Protein AF-A0A7S1IRP6-F1 (afdb_monomer)

Secondary structure (DSSP, 8-state):
-TTTT--HHHHTTS-HHHHHHHHHHHHHHHHHHHHHHHHHHHHHHHHHHHHHHHHHHHTTHHHHHHHHHHHHHHHHHHHHHHHHHHHHHHHHHHHHHHHHHHHHHHTHHHHHHHT-HHHHHHHHH-

pLDDT: mean 84.04, std 11.42, range [48.47, 95.94]

Nearest PDB structures (foldseek):
  7zo8-assembly1_A  TM=6.553E-01  e=5.088E+00  Brucella abortus 2308
  7xec-assembly1_B  TM=7.032E-01  e=5.916E+00  Homo sapiens

Solvent-accessible surface area (backbone atoms only — not comparable to full-atom values): 7141 Å² total; per-residue (Å²): 112,75,79,79,68,58,54,73,75,57,54,76,76,43,51,75,66,55,52,48,50,52,51,51,53,51,51,50,52,51,54,51,49,54,51,51,58,50,46,67,58,50,49,57,51,53,50,53,53,52,50,54,53,48,47,75,74,48,53,75,54,54,56,57,52,52,52,51,50,63,54,46,50,59,50,52,52,52,53,48,53,53,50,51,54,52,51,50,55,50,48,55,52,50,52,52,52,52,51,54,51,51,56,48,62,77,43,41,70,58,40,63,72,72,62,44,58,68,63,53,51,52,66,71,73,109

Foldseek 3Di:
DVVVPDDPVVCVVAPPVNVVVVVVVVVVVVVVVVVVVVCVPVVVVVVVVVVVVCCVPPPPCVVVVVVVVVVVVVVVVVVVVVVVVVVVVVVVLVVVLVVLVVVCVVVVVVCVVVVCVVVSVVVSVD

Organism: NCBI:txid73025

Mean predicted aligned error: 11.73 Å

Structure (mmCIF, N/CA/C/O backbone):
data_AF-A0A7S1IRP6-F1
#
_entry.id   AF-A0A7S1IRP6-F1
#
loop_
_atom_site.group_PDB
_atom_site.id
_atom_site.type_symbol
_atom_site.label_atom_id
_atom_site.label_alt_id
_atom_site.label_comp_id
_atom_site.label_asym_id
_atom_site.label_entity_id
_atom_site.label_seq_id
_atom_site.pdbx_PDB_ins_code
_atom_site.Cartn_x
_atom_site.Cartn_y
_atom_site.Cartn_z
_atom_site.occupancy
_atom_site.B_iso_or_equiv
_atom_site.auth_seq_id
_atom_site.auth_comp_id
_atom_site.auth_asym_id
_atom_site.auth_atom_id
_atom_site.pdbx_PDB_model_num
ATOM 1 N N . SER A 1 1 ? 30.913 11.904 13.746 1.00 48.47 1 SER A N 1
ATOM 2 C CA . SER A 1 1 ? 31.977 11.079 14.356 1.00 48.47 1 SER A CA 1
ATOM 3 C C . SER A 1 1 ? 32.303 9.852 13.497 1.00 48.47 1 SER A C 1
ATOM 5 O O . SER A 1 1 ? 33.351 9.871 12.871 1.00 48.47 1 SER A O 1
ATOM 7 N N . LYS A 1 2 ? 31.403 8.866 13.315 1.00 51.56 2 LYS A N 1
ATOM 8 C CA . LYS A 1 2 ? 31.685 7.650 12.506 1.00 51.56 2 LYS A CA 1
ATOM 9 C C . LYS A 1 2 ? 31.856 7.847 10.986 1.00 51.56 2 LYS A C 1
ATOM 11 O O . LYS A 1 2 ? 32.569 7.078 10.359 1.00 51.56 2 LYS A O 1
ATOM 16 N N . VAL A 1 3 ? 31.248 8.879 10.392 1.00 58.62 3 VAL A N 1
ATOM 17 C CA . VAL A 1 3 ? 31.421 9.209 8.956 1.00 58.62 3 VAL A CA 1
ATOM 18 C C . VAL A 1 3 ? 32.800 9.824 8.680 1.00 58.62 3 VAL A C 1
ATOM 20 O O . VAL A 1 3 ? 33.387 9.617 7.625 1.00 58.62 3 VAL A O 1
ATOM 23 N N . LEU A 1 4 ? 33.364 10.532 9.664 1.00 59.53 4 LEU A N 1
ATOM 24 C CA . LEU A 1 4 ? 34.685 11.157 9.557 1.00 59.53 4 LEU A CA 1
ATOM 25 C C . LEU A 1 4 ? 35.828 10.142 9.724 1.00 59.53 4 LEU A C 1
ATOM 27 O O . LEU A 1 4 ? 36.940 10.418 9.293 1.00 59.53 4 LEU A O 1
ATOM 31 N N . SER A 1 5 ? 35.550 8.967 10.302 1.00 60.94 5 SER A N 1
ATOM 32 C CA . SER A 1 5 ? 36.515 7.878 10.506 1.00 60.94 5 SER A CA 1
ATOM 33 C C . SER A 1 5 ? 36.491 6.811 9.403 1.00 60.94 5 SER A C 1
ATOM 35 O O . SER A 1 5 ? 37.087 5.749 9.575 1.00 60.94 5 SER A O 1
ATOM 37 N N . LEU A 1 6 ? 35.776 7.037 8.295 1.00 60.91 6 LEU A N 1
ATOM 38 C CA . LEU A 1 6 ? 35.720 6.080 7.189 1.00 60.91 6 LEU A CA 1
ATOM 39 C C . LEU A 1 6 ? 37.041 6.103 6.402 1.00 60.91 6 LEU A C 1
ATOM 41 O O . LEU A 1 6 ? 37.435 7.142 5.865 1.00 60.91 6 LEU A O 1
ATOM 45 N N . SER A 1 7 ? 37.710 4.947 6.346 1.00 63.31 7 SER A N 1
ATOM 46 C CA . SER A 1 7 ? 38.939 4.725 5.576 1.00 63.31 7 SER A CA 1
ATOM 47 C C . SER A 1 7 ? 38.753 5.116 4.106 1.00 63.31 7 SER A C 1
ATOM 49 O O . SER A 1 7 ? 37.678 4.937 3.530 1.00 63.31 7 SER A O 1
ATOM 51 N N . GLN A 1 8 ? 39.817 5.633 3.490 1.00 58.53 8 GLN A N 1
ATOM 52 C CA . GLN A 1 8 ? 39.848 6.143 2.114 1.00 58.53 8 GLN A CA 1
ATOM 53 C C . GLN A 1 8 ? 39.303 5.123 1.089 1.00 58.53 8 GLN A C 1
ATOM 55 O O . GLN A 1 8 ? 38.645 5.514 0.130 1.00 58.53 8 GLN A O 1
ATOM 60 N N . ALA A 1 9 ? 39.471 3.819 1.351 1.00 60.38 9 ALA A N 1
ATOM 61 C CA . ALA A 1 9 ? 38.937 2.725 0.535 1.00 60.38 9 ALA A CA 1
ATOM 62 C C . ALA A 1 9 ? 37.394 2.674 0.490 1.00 60.38 9 ALA A C 1
ATOM 64 O O . ALA A 1 9 ? 36.818 2.331 -0.538 1.00 60.38 9 ALA A O 1
ATOM 65 N N . SER A 1 10 ? 36.710 3.064 1.570 1.00 56.28 10 SER A N 1
ATOM 66 C CA . SER A 1 10 ? 35.241 3.109 1.634 1.00 56.28 10 SER A CA 1
ATOM 67 C C . SER A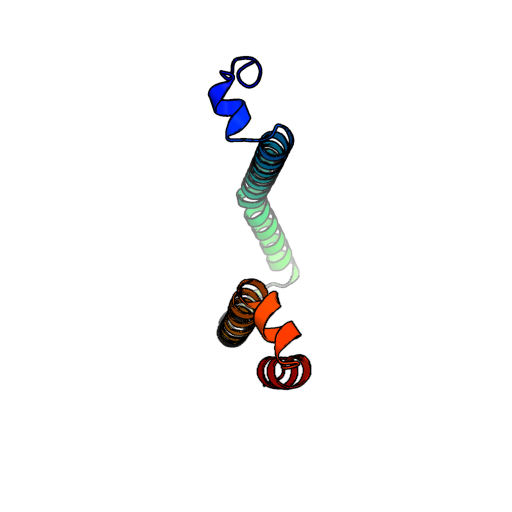 1 10 ? 34.654 4.372 0.990 1.00 56.28 10 SER A C 1
ATOM 69 O O . SER A 1 10 ? 33.517 4.338 0.527 1.00 56.28 10 SER A O 1
ATOM 71 N N . ARG A 1 11 ? 35.431 5.465 0.901 1.00 57.00 11 ARG A N 1
ATOM 72 C CA . ARG A 1 11 ? 35.045 6.696 0.176 1.00 57.00 11 ARG A CA 1
ATOM 73 C C . ARG A 1 11 ? 35.078 6.538 -1.347 1.00 57.00 11 ARG A C 1
ATOM 75 O O . ARG A 1 11 ? 34.399 7.274 -2.050 1.00 57.00 11 ARG A O 1
ATOM 82 N N . VAL A 1 12 ? 35.851 5.579 -1.860 1.00 60.34 12 VAL A N 1
ATOM 83 C CA . VAL A 1 12 ? 35.855 5.220 -3.292 1.00 60.34 12 VAL A CA 1
ATOM 84 C C . VAL A 1 12 ? 34.595 4.427 -3.667 1.00 60.34 12 VAL A C 1
ATOM 86 O O . VAL A 1 12 ? 34.162 4.467 -4.813 1.00 60.34 12 VAL A O 1
ATOM 89 N N . GLN A 1 13 ? 33.979 3.735 -2.701 1.00 62.88 13 GLN A N 1
ATOM 90 C CA . GLN A 1 13 ? 32.821 2.865 -2.923 1.00 62.88 13 GLN A CA 1
ATOM 91 C C . GLN A 1 13 ? 31.467 3.570 -2.725 1.00 62.88 13 GLN A C 1
ATOM 93 O O . GLN A 1 13 ? 30.481 3.159 -3.331 1.00 62.88 13 GLN A O 1
ATOM 98 N N . TYR A 1 14 ? 31.417 4.637 -1.919 1.00 61.28 14 TYR A N 1
ATOM 99 C CA . TYR A 1 14 ? 30.218 5.447 -1.690 1.00 61.28 14 TYR A CA 1
ATOM 100 C C . TYR A 1 14 ? 30.579 6.931 -1.755 1.00 61.28 14 TYR A C 1
ATOM 102 O O . TYR A 1 14 ? 31.395 7.400 -0.962 1.00 61.28 14 TYR A O 1
ATOM 110 N N . SER A 1 15 ? 29.977 7.674 -2.687 1.00 73.12 15 SER A N 1
ATOM 111 C CA . SER A 1 15 ? 30.189 9.124 -2.761 1.00 73.12 15 SER A CA 1
ATOM 112 C C . SER A 1 15 ? 29.548 9.824 -1.560 1.00 73.12 15 SER A C 1
ATOM 114 O O . SER A 1 15 ? 28.521 9.374 -1.045 1.00 73.12 15 SER A O 1
ATOM 116 N N . ASP A 1 16 ? 30.103 10.960 -1.131 1.00 69.00 16 ASP A N 1
ATOM 117 C CA . ASP A 1 16 ? 29.554 11.736 -0.006 1.00 69.00 16 ASP A CA 1
ATOM 118 C C . ASP A 1 16 ? 28.058 12.069 -0.214 1.00 69.00 16 ASP A C 1
ATOM 120 O O . ASP A 1 16 ? 27.269 12.040 0.729 1.00 69.00 16 ASP A O 1
ATOM 124 N N . GLY A 1 17 ? 27.627 12.274 -1.466 1.00 74.31 17 GLY A N 1
ATOM 125 C CA . GLY A 1 17 ? 26.218 12.475 -1.826 1.00 74.31 17 GLY A CA 1
ATOM 126 C C . GLY A 1 17 ? 25.337 11.225 -1.685 1.00 74.31 17 GLY A C 1
ATOM 127 O O . GLY A 1 17 ? 24.178 11.339 -1.288 1.00 74.31 17 GLY A O 1
ATOM 128 N N . GLN A 1 18 ? 25.865 10.026 -1.951 1.00 75.38 18 GLN A N 1
ATOM 129 C CA . GLN A 1 18 ? 25.141 8.767 -1.727 1.00 75.38 18 GLN A CA 1
ATOM 130 C C . GLN A 1 18 ? 24.949 8.484 -0.236 1.00 75.38 18 GLN A C 1
ATOM 132 O O . GLN A 1 18 ? 23.878 8.030 0.163 1.00 75.38 18 GLN A O 1
ATOM 137 N N . ILE A 1 19 ? 25.955 8.796 0.587 1.00 78.62 19 ILE A N 1
ATOM 138 C CA . ILE A 1 19 ? 25.875 8.660 2.046 1.00 78.62 19 ILE A CA 1
ATOM 139 C C . ILE A 1 19 ? 24.821 9.620 2.602 1.00 78.62 19 ILE A C 1
ATOM 141 O O . ILE A 1 19 ? 23.977 9.206 3.393 1.00 78.62 19 ILE A O 1
ATOM 145 N N . LEU A 1 20 ? 24.814 10.877 2.151 1.00 79.06 20 LEU A N 1
ATOM 146 C CA . LEU A 1 20 ? 23.804 11.856 2.562 1.00 79.06 20 LEU A CA 1
ATOM 147 C C . LEU A 1 20 ? 22.392 11.452 2.126 1.00 79.06 20 LEU A C 1
ATOM 149 O O . LEU A 1 20 ? 21.469 11.537 2.931 1.00 79.06 20 LEU A O 1
ATOM 153 N N . ASN A 1 21 ? 22.223 10.954 0.897 1.00 85.50 21 ASN A N 1
ATOM 154 C CA . ASN A 1 21 ? 20.931 10.455 0.426 1.00 85.50 21 ASN A CA 1
ATOM 155 C C . ASN A 1 21 ? 20.445 9.260 1.262 1.00 85.50 21 ASN A C 1
ATOM 157 O O . ASN A 1 21 ? 19.288 9.218 1.671 1.00 85.50 21 ASN A O 1
ATOM 161 N N . LEU A 1 22 ? 21.335 8.313 1.573 1.00 81.88 22 LEU A N 1
ATOM 162 C CA . LEU A 1 22 ? 21.011 7.176 2.433 1.00 81.88 22 LEU A CA 1
ATOM 163 C C . LEU A 1 22 ? 20.606 7.640 3.840 1.00 81.88 22 LEU A C 1
ATOM 165 O O . LEU A 1 22 ? 19.566 7.231 4.348 1.00 81.88 22 LEU A O 1
ATOM 169 N N . MET A 1 23 ? 21.372 8.562 4.429 1.00 84.31 23 MET A N 1
ATOM 170 C CA . MET A 1 23 ? 21.057 9.153 5.733 1.00 84.31 23 MET A CA 1
ATOM 171 C C . MET A 1 23 ? 19.720 9.902 5.727 1.00 84.31 23 MET A C 1
ATOM 173 O O . MET A 1 23 ? 18.969 9.822 6.698 1.00 84.31 23 MET A O 1
ATOM 177 N N . GLN A 1 24 ? 19.402 10.617 4.647 1.00 83.56 24 GLN A N 1
ATOM 178 C CA . GLN A 1 24 ? 18.135 11.329 4.497 1.00 83.56 24 GLN A CA 1
ATOM 179 C C . GLN A 1 24 ? 16.956 10.356 4.387 1.00 83.56 24 GLN A C 1
ATOM 181 O O . GLN A 1 24 ? 15.930 10.560 5.039 1.00 83.56 24 GLN A O 1
ATOM 186 N N . VAL A 1 25 ? 17.102 9.281 3.608 1.00 88.44 25 VAL A N 1
ATOM 187 C CA . VAL A 1 25 ? 16.092 8.220 3.503 1.00 88.44 25 VAL A CA 1
ATOM 188 C C . VAL A 1 25 ? 15.866 7.551 4.858 1.00 88.44 25 VAL A C 1
ATOM 190 O O . VAL A 1 25 ? 14.714 7.378 5.257 1.00 88.44 25 VAL A O 1
ATOM 193 N N . ASP A 1 26 ? 16.930 7.228 5.591 1.00 86.81 26 ASP A N 1
ATOM 194 C CA . ASP A 1 26 ? 16.831 6.617 6.919 1.00 86.81 26 ASP A CA 1
ATOM 195 C C . ASP A 1 26 ? 16.187 7.562 7.938 1.00 86.81 26 ASP A C 1
ATOM 197 O O . ASP A 1 26 ? 15.292 7.158 8.681 1.00 86.81 26 ASP A O 1
ATOM 201 N N . SER A 1 27 ? 16.569 8.841 7.940 1.00 86.06 27 SER A N 1
ATOM 202 C CA . SER A 1 27 ? 15.956 9.852 8.806 1.00 86.06 27 SER A CA 1
ATOM 203 C C . SER A 1 27 ? 14.460 10.004 8.528 1.00 86.06 27 SER A C 1
ATOM 205 O O . SER A 1 27 ? 13.659 10.028 9.464 1.00 86.06 27 SER A O 1
ATOM 207 N N . ASN A 1 28 ? 14.065 10.025 7.254 1.00 90.50 28 ASN A N 1
ATOM 208 C CA . ASN A 1 28 ? 12.661 10.085 6.867 1.00 90.50 28 ASN A CA 1
ATOM 209 C C . ASN A 1 28 ? 11.895 8.815 7.276 1.00 90.50 28 ASN A C 1
ATOM 211 O O . ASN A 1 28 ? 10.779 8.901 7.783 1.00 90.50 28 ASN A O 1
ATOM 215 N N . ARG A 1 29 ? 12.499 7.629 7.129 1.00 87.88 29 ARG A N 1
ATOM 216 C CA . ARG A 1 29 ? 11.904 6.362 7.592 1.00 87.88 29 ARG A CA 1
ATOM 217 C C . ARG A 1 29 ? 11.699 6.334 9.103 1.00 87.88 29 ARG A C 1
ATOM 219 O O . ARG A 1 29 ? 10.671 5.843 9.571 1.00 87.88 29 ARG A O 1
ATOM 226 N N . LEU A 1 30 ? 12.648 6.868 9.868 1.00 89.00 30 LEU A N 1
ATO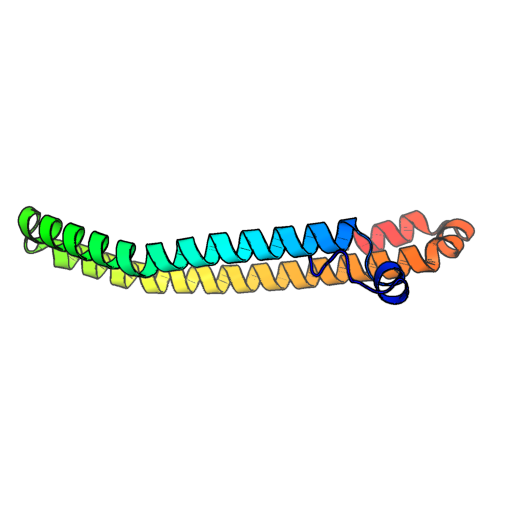M 227 C CA . LEU A 1 30 ? 12.520 6.985 11.320 1.00 89.00 30 LEU A CA 1
ATOM 228 C C . LEU A 1 30 ? 11.398 7.953 11.706 1.00 89.00 30 LEU A C 1
ATOM 230 O O . LEU A 1 30 ? 10.575 7.610 12.551 1.00 89.00 30 LEU A O 1
ATOM 234 N N . ALA A 1 31 ? 11.313 9.114 11.053 1.00 91.88 31 ALA A N 1
ATOM 235 C CA . ALA A 1 31 ? 10.231 10.071 11.277 1.00 91.88 31 ALA A CA 1
ATOM 236 C C . ALA A 1 31 ? 8.852 9.451 10.986 1.00 91.88 31 ALA A C 1
ATOM 238 O O . ALA A 1 31 ? 7.946 9.535 11.816 1.00 91.88 31 ALA A O 1
ATOM 239 N N . GLN A 1 32 ? 8.721 8.743 9.861 1.00 92.75 32 GLN A N 1
ATOM 240 C CA . GLN A 1 32 ? 7.498 8.013 9.515 1.00 92.75 32 GLN A CA 1
ATOM 241 C C . GLN A 1 32 ? 7.166 6.922 10.538 1.00 92.75 32 GLN A C 1
ATOM 243 O O . GLN A 1 32 ? 6.008 6.754 10.901 1.00 92.75 32 GLN A O 1
ATOM 248 N N . SER A 1 33 ? 8.166 6.204 11.051 1.00 89.94 33 SER A N 1
ATOM 249 C CA . SER A 1 33 ? 7.950 5.163 12.066 1.00 89.94 33 SER A CA 1
ATOM 250 C C . SER A 1 33 ? 7.380 5.737 13.362 1.00 89.94 33 SER A C 1
ATOM 252 O O . SER A 1 33 ? 6.454 5.167 13.932 1.00 89.94 33 SER A O 1
ATOM 254 N N . VAL A 1 34 ? 7.892 6.885 13.816 1.00 92.00 34 VAL A N 1
ATOM 255 C CA . VAL A 1 34 ? 7.363 7.579 15.001 1.00 92.00 34 VAL A CA 1
ATOM 256 C C . VAL A 1 34 ? 5.926 8.042 14.770 1.00 92.00 34 VAL A C 1
ATOM 258 O O . VAL A 1 34 ? 5.087 7.897 15.657 1.00 92.00 34 VAL A O 1
ATOM 261 N N . GLN A 1 35 ? 5.627 8.550 13.575 1.00 92.50 35 GLN A N 1
ATOM 262 C CA . GLN A 1 35 ? 4.270 8.943 13.208 1.00 92.50 35 GLN A CA 1
ATOM 263 C C . GLN A 1 35 ? 3.311 7.744 13.224 1.00 92.50 35 GLN A C 1
ATOM 265 O O . GLN A 1 35 ? 2.266 7.813 13.863 1.00 92.50 35 GLN A O 1
ATOM 270 N N . ILE A 1 36 ? 3.710 6.610 12.640 1.00 91.31 36 ILE A N 1
ATOM 271 C CA . ILE A 1 36 ? 2.917 5.373 12.663 1.00 91.31 36 ILE A CA 1
ATOM 272 C C . ILE A 1 36 ? 2.680 4.910 14.102 1.00 91.31 36 ILE A C 1
ATOM 274 O O . ILE A 1 36 ? 1.566 4.534 14.452 1.00 91.31 36 ILE A O 1
ATOM 278 N N . LEU A 1 37 ? 3.702 4.955 14.960 1.00 92.44 37 LEU A N 1
ATOM 279 C CA . LEU A 1 37 ? 3.544 4.605 16.372 1.00 92.44 37 LEU A CA 1
ATOM 280 C C . LEU A 1 37 ? 2.532 5.513 17.074 1.00 92.44 37 LEU A C 1
ATOM 282 O O . LEU A 1 37 ? 1.758 5.017 17.888 1.00 92.44 37 LEU A O 1
ATOM 286 N N . ASN A 1 38 ? 2.514 6.813 16.761 1.00 92.75 38 ASN A N 1
ATOM 287 C CA . ASN A 1 38 ? 1.511 7.731 17.292 1.00 92.75 38 ASN A CA 1
ATOM 288 C C . ASN A 1 38 ? 0.096 7.376 16.809 1.00 92.75 38 ASN A C 1
ATOM 290 O O . ASN A 1 38 ? -0.837 7.311 17.609 1.00 92.75 38 ASN A O 1
ATOM 294 N N . ASP A 1 39 ? -0.045 7.075 15.524 1.00 93.06 39 ASP A N 1
ATOM 295 C CA . ASP A 1 39 ? -1.325 6.721 14.917 1.00 93.06 39 ASP A CA 1
ATOM 296 C C . ASP A 1 39 ? -1.897 5.414 15.492 1.00 93.06 39 ASP A C 1
ATOM 298 O O . ASP A 1 39 ? -3.103 5.315 15.725 1.00 93.06 39 ASP A O 1
ATOM 302 N N . VAL A 1 40 ? -1.042 4.429 15.797 1.00 93.31 40 VAL A N 1
ATOM 303 C CA . VAL A 1 40 ? -1.452 3.112 16.320 1.00 93.31 40 VAL A CA 1
ATOM 304 C C . VAL A 1 40 ? -2.280 3.212 17.604 1.00 93.31 40 VAL A C 1
ATOM 306 O O . VAL A 1 40 ? -3.208 2.422 17.771 1.00 93.31 40 VAL A O 1
ATOM 309 N N . TRP A 1 41 ? -1.989 4.160 18.500 1.00 91.44 41 TRP A N 1
ATOM 310 C CA . TRP A 1 41 ? -2.772 4.346 19.731 1.00 91.44 41 TRP A CA 1
ATOM 311 C C . TRP A 1 41 ? -3.793 5.489 19.634 1.00 91.44 41 TRP A C 1
ATOM 313 O O . TRP A 1 41 ? -4.862 5.395 20.241 1.00 91.44 41 TRP A O 1
ATOM 323 N N . SER A 1 42 ? -3.521 6.533 18.844 1.00 94.06 42 SER A N 1
ATOM 324 C CA . SER A 1 42 ? -4.442 7.664 18.658 1.00 94.06 42 SER A CA 1
ATOM 325 C C . SER A 1 42 ? -5.711 7.269 17.894 1.00 94.06 42 SER A C 1
ATOM 327 O O . SER A 1 42 ? -6.816 7.627 18.305 1.00 94.06 42 SER A O 1
ATOM 329 N N . ILE A 1 43 ? -5.583 6.492 16.811 1.00 93.50 43 ILE A N 1
ATOM 330 C CA . ILE A 1 43 ? -6.714 6.043 15.981 1.00 93.50 43 ILE A CA 1
ATOM 331 C C . ILE A 1 43 ? -7.762 5.258 16.789 1.00 93.50 43 ILE A C 1
ATOM 333 O O . ILE A 1 43 ? -8.939 5.625 16.722 1.00 93.50 43 ILE A O 1
ATOM 337 N N . PRO A 1 44 ? -7.408 4.206 17.559 1.00 92.44 44 PRO A N 1
ATOM 338 C CA . PRO A 1 44 ? -8.404 3.464 18.327 1.00 92.44 44 PRO A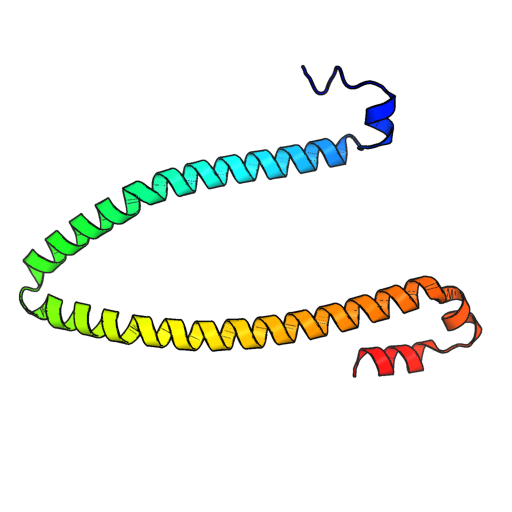 CA 1
ATOM 339 C C . PRO A 1 44 ? -9.058 4.322 19.413 1.00 92.44 44 PRO A C 1
ATOM 341 O O . PRO A 1 44 ? -10.255 4.184 19.650 1.00 92.44 44 PRO A O 1
ATOM 344 N N . LEU A 1 45 ? -8.319 5.249 20.030 1.00 93.56 45 LEU A N 1
ATOM 345 C CA . LEU A 1 45 ? -8.872 6.167 21.025 1.00 93.56 45 LEU A CA 1
ATOM 346 C C . LEU A 1 45 ? -9.943 7.079 20.401 1.00 93.56 45 LEU A C 1
ATOM 348 O O . LEU A 1 45 ? -11.061 7.152 20.916 1.00 93.56 45 LEU A O 1
ATOM 352 N N . ILE A 1 46 ? -9.640 7.710 19.261 1.00 91.25 46 ILE A N 1
ATOM 353 C CA . ILE A 1 46 ? -10.598 8.545 18.516 1.00 91.25 46 ILE A CA 1
ATOM 354 C C . ILE A 1 46 ? -11.820 7.720 18.101 1.00 91.25 46 ILE A C 1
ATOM 356 O O . ILE A 1 46 ? -12.953 8.160 18.290 1.00 91.25 46 ILE A O 1
ATOM 360 N N . PHE A 1 47 ? -11.606 6.506 17.591 1.00 87.50 47 PHE A N 1
ATOM 361 C CA . PHE A 1 47 ? -12.683 5.606 17.184 1.00 87.50 47 PHE A CA 1
ATOM 362 C C . PHE A 1 47 ? -13.631 5.267 18.343 1.00 87.50 47 PHE A C 1
ATOM 364 O O . PHE A 1 47 ? -14.848 5.360 18.185 1.00 87.50 47 PHE A O 1
ATOM 371 N N . CYS A 1 48 ? -13.094 4.949 19.525 1.00 89.31 48 CYS A N 1
ATOM 372 C CA . CYS A 1 48 ? -13.886 4.684 20.726 1.00 89.31 48 CYS A CA 1
ATOM 373 C C . CYS A 1 48 ? -14.721 5.900 21.157 1.00 89.31 48 CYS A C 1
ATOM 375 O O . CYS A 1 48 ? -15.905 5.749 21.462 1.00 89.31 48 CYS A O 1
ATOM 377 N N . ILE A 1 49 ? -14.139 7.104 21.151 1.00 90.44 49 ILE A N 1
ATOM 378 C CA . ILE A 1 49 ? -14.862 8.339 21.499 1.00 90.44 49 ILE A CA 1
ATOM 379 C C . ILE A 1 49 ? -15.971 8.622 20.480 1.00 90.44 49 ILE A C 1
ATOM 381 O O . ILE A 1 49 ? -17.105 8.904 20.867 1.00 90.44 49 ILE A O 1
ATOM 385 N N . CYS A 1 50 ? -15.676 8.510 19.183 1.00 85.94 50 CYS A N 1
ATOM 386 C CA . CYS A 1 50 ? -16.671 8.682 18.128 1.00 85.94 50 CYS A CA 1
ATOM 387 C C . CYS A 1 50 ? -17.819 7.676 18.257 1.00 85.94 50 CYS A C 1
ATOM 389 O O . CYS A 1 50 ? -18.975 8.073 18.139 1.00 85.94 50 CYS A O 1
ATOM 391 N N . LEU A 1 51 ? -17.527 6.402 18.539 1.00 79.81 51 LEU A N 1
ATOM 392 C CA . LEU A 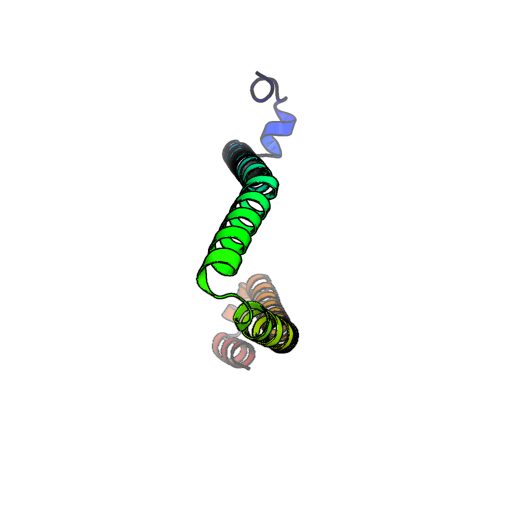1 51 ? -18.555 5.388 18.784 1.00 79.81 51 LEU A CA 1
ATOM 393 C C . LEU A 1 51 ? -19.411 5.716 20.008 1.00 79.81 51 LEU A C 1
ATOM 395 O O . LEU A 1 51 ? -20.627 5.546 19.954 1.00 79.81 51 LEU A O 1
ATOM 399 N N . TYR A 1 52 ? -18.800 6.203 21.088 1.00 84.69 52 TYR A N 1
ATOM 400 C CA . TYR A 1 52 ? -19.519 6.598 22.297 1.00 84.69 52 TYR A CA 1
ATOM 401 C C . TYR A 1 52 ? -20.501 7.748 22.026 1.00 84.69 52 TYR A C 1
ATOM 403 O O . TYR A 1 52 ? -21.681 7.643 22.365 1.00 84.69 52 TYR A O 1
ATOM 411 N N . PHE A 1 53 ? -20.053 8.806 21.343 1.00 83.00 53 PHE A N 1
ATOM 412 C CA . PHE A 1 53 ? -20.926 9.912 20.931 1.00 83.00 53 PHE A CA 1
ATOM 413 C C . PHE A 1 53 ? -22.013 9.462 19.950 1.00 83.00 53 PHE A C 1
ATOM 415 O O . PHE A 1 53 ? -23.177 9.827 20.105 1.00 83.00 53 PHE A O 1
ATOM 422 N N . LEU A 1 54 ? -21.661 8.630 18.966 1.00 79.56 54 LEU A N 1
ATOM 423 C CA . LEU A 1 54 ? -22.613 8.113 17.985 1.00 79.56 54 LEU A CA 1
ATOM 424 C C . LEU A 1 54 ? -23.704 7.267 18.654 1.00 79.56 54 LEU A C 1
ATOM 426 O O . LEU A 1 54 ? -24.881 7.415 18.331 1.00 79.56 54 LEU A O 1
ATOM 430 N N . TYR A 1 55 ? -23.331 6.424 19.619 1.00 76.69 55 TYR A N 1
ATOM 431 C CA . TYR A 1 55 ? -24.277 5.636 20.405 1.00 76.69 55 TYR A CA 1
ATOM 432 C C . TYR A 1 55 ? -25.242 6.532 21.186 1.00 76.69 55 TYR A C 1
ATOM 434 O O . TYR A 1 55 ? -26.453 6.304 21.160 1.00 76.69 55 TYR A O 1
ATOM 442 N N . GLN A 1 56 ? -24.716 7.582 21.823 1.00 78.19 56 GLN A N 1
ATOM 443 C CA . GLN A 1 56 ? -25.522 8.522 22.597 1.00 78.19 56 GLN A CA 1
ATOM 444 C C . GLN A 1 56 ? -26.506 9.313 21.718 1.00 78.19 56 GLN A C 1
ATOM 446 O O . GLN A 1 56 ? -27.593 9.658 22.175 1.00 78.19 56 GLN A O 1
ATOM 451 N N . GLN A 1 57 ? -26.141 9.584 20.462 1.00 69.44 57 GLN A N 1
ATOM 452 C CA . GLN A 1 57 ? -26.899 10.466 19.577 1.00 69.44 57 GLN A CA 1
ATOM 453 C C . GLN A 1 57 ? -27.896 9.737 18.659 1.00 69.44 57 GLN A C 1
ATOM 455 O O . GLN A 1 57 ? -28.902 10.333 18.280 1.00 69.44 57 GLN A O 1
ATOM 460 N N . LEU A 1 58 ? -27.644 8.471 18.290 1.00 66.50 58 LEU A N 1
ATOM 461 C CA . LEU A 1 58 ? -28.411 7.752 17.255 1.00 66.50 58 LEU A CA 1
ATOM 462 C C . LEU A 1 58 ? -29.111 6.456 17.717 1.00 66.50 58 LEU A C 1
ATOM 464 O O . LEU A 1 58 ? -29.965 5.945 16.985 1.00 66.50 58 LEU A O 1
ATOM 468 N N . GLY A 1 59 ? -28.791 5.897 18.890 1.00 74.00 59 GLY A N 1
ATOM 469 C CA . GLY A 1 59 ? -29.427 4.662 19.377 1.00 74.00 59 GLY A CA 1
ATOM 470 C C . GLY A 1 59 ? -29.366 3.498 18.365 1.00 74.00 59 GLY A C 1
ATOM 471 O O . GLY A 1 59 ? -28.289 3.101 17.923 1.00 74.00 59 GLY A O 1
ATOM 472 N N . LEU A 1 60 ? -30.522 2.945 17.962 1.00 64.75 60 LEU A N 1
ATOM 473 C CA . LEU A 1 60 ? -30.639 1.807 17.023 1.00 64.75 60 LEU A CA 1
ATOM 474 C C . LEU A 1 60 ? -30.051 2.061 15.620 1.00 64.75 60 LEU A C 1
ATOM 476 O O . LEU A 1 60 ? -29.761 1.104 14.900 1.00 64.75 60 LEU A O 1
ATOM 480 N N . ALA A 1 61 ? -29.829 3.313 15.214 1.00 71.81 61 ALA A N 1
ATOM 481 C CA . ALA A 1 61 ? -29.252 3.615 13.903 1.00 71.81 61 ALA A CA 1
ATOM 482 C C . ALA A 1 61 ? -27.763 3.212 13.774 1.00 71.81 61 ALA A C 1
ATOM 484 O O . ALA A 1 61 ? -27.253 3.097 12.657 1.00 71.81 61 ALA A O 1
ATOM 485 N N . CYS A 1 62 ? -27.098 2.857 14.883 1.00 70.88 62 CYS A N 1
ATOM 486 C CA . CYS A 1 62 ? -25.799 2.174 14.859 1.00 70.88 62 CYS A CA 1
ATOM 487 C C . CYS A 1 62 ? -25.833 0.859 14.056 1.00 70.88 62 CYS A C 1
ATOM 489 O O . CYS A 1 62 ? -24.873 0.549 13.354 1.00 70.88 62 CYS A O 1
ATOM 491 N N . PHE A 1 63 ? -26.939 0.105 14.080 1.00 76.19 63 PHE A N 1
ATOM 492 C CA . PHE A 1 63 ? -27.052 -1.140 13.308 1.00 76.19 63 PHE A CA 1
ATOM 493 C C . PHE A 1 63 ? -27.059 -0.896 11.794 1.00 76.19 63 PHE A C 1
ATOM 495 O O . PHE A 1 63 ? -26.476 -1.680 11.046 1.00 76.19 63 PHE A O 1
ATOM 502 N N . ALA A 1 64 ? -27.648 0.213 11.336 1.00 80.31 64 ALA A N 1
ATOM 503 C CA . ALA A 1 64 ? -27.609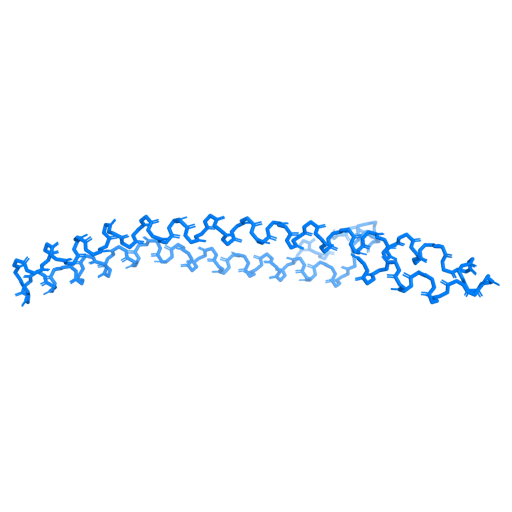 0.600 9.927 1.00 80.31 64 ALA A CA 1
ATOM 504 C C . ALA A 1 64 ? -26.185 0.985 9.490 1.00 80.31 64 ALA A C 1
ATOM 506 O O . ALA A 1 64 ? -25.735 0.571 8.421 1.00 80.31 64 ALA A O 1
ATOM 507 N N . ALA A 1 65 ? -25.446 1.706 10.342 1.00 79.19 65 ALA A N 1
ATOM 508 C CA . ALA A 1 65 ? -24.048 2.051 10.092 1.00 79.19 65 ALA A CA 1
ATOM 509 C C . ALA A 1 65 ? -23.147 0.805 10.034 1.00 79.19 65 ALA A C 1
ATOM 511 O O . ALA A 1 65 ? -22.370 0.655 9.094 1.00 79.19 65 ALA A O 1
ATOM 512 N N . VAL A 1 66 ? -23.297 -0.128 10.981 1.00 80.56 66 VAL A N 1
ATOM 513 C CA . VAL A 1 66 ? -22.558 -1.404 10.995 1.00 80.56 66 VAL A CA 1
ATOM 514 C C . VAL A 1 66 ? -22.882 -2.246 9.758 1.00 80.56 66 VAL A C 1
ATOM 516 O O . VAL A 1 66 ? -21.971 -2.791 9.136 1.00 80.56 66 VAL A O 1
ATOM 519 N N . GLY A 1 67 ? -24.154 -2.305 9.351 1.00 85.88 67 GLY A N 1
ATOM 520 C CA . GLY A 1 67 ? -24.573 -2.986 8.124 1.00 85.88 67 GLY A CA 1
ATOM 521 C C . GLY A 1 67 ? -23.946 -2.379 6.866 1.00 85.88 67 GLY A C 1
ATOM 522 O O . GLY A 1 67 ? -23.401 -3.103 6.035 1.00 85.88 67 GLY A O 1
ATOM 523 N N . ALA A 1 68 ? -23.939 -1.049 6.750 1.00 86.38 68 ALA A N 1
ATOM 524 C CA . ALA A 1 68 ? -23.281 -0.359 5.643 1.00 86.38 68 ALA A CA 1
ATOM 525 C C . ALA A 1 68 ? -21.764 -0.620 5.626 1.00 86.38 68 ALA A C 1
ATOM 527 O O . ALA A 1 68 ? -21.199 -0.884 4.567 1.00 86.38 68 ALA A O 1
ATOM 528 N N . MET A 1 69 ? -21.109 -0.616 6.790 1.00 85.75 69 MET A N 1
ATOM 529 C CA . MET A 1 69 ? -19.672 -0.881 6.923 1.00 85.75 69 MET A CA 1
ATOM 530 C C . MET A 1 69 ? -19.315 -2.324 6.527 1.00 85.75 69 MET A C 1
ATOM 532 O O . MET A 1 69 ? -18.343 -2.548 5.803 1.00 85.75 69 MET A O 1
ATOM 536 N N . LEU A 1 70 ? -20.146 -3.292 6.931 1.00 88.19 70 LEU A N 1
ATOM 537 C CA . LEU A 1 70 ? -20.024 -4.700 6.542 1.00 88.19 70 LEU A CA 1
ATOM 538 C C . LEU A 1 70 ? -20.242 -4.933 5.045 1.00 88.19 70 LEU A C 1
ATOM 540 O O . LEU A 1 70 ? -19.650 -5.862 4.508 1.00 88.19 70 LEU A O 1
ATOM 544 N N . LEU A 1 71 ? -21.050 -4.114 4.366 1.00 90.19 71 LEU A N 1
ATOM 545 C CA . LEU A 1 71 ? -21.232 -4.176 2.909 1.00 90.19 71 LEU A CA 1
ATOM 546 C C . LEU A 1 71 ? -20.119 -3.445 2.144 1.00 90.19 71 LEU A C 1
ATOM 548 O O . LEU A 1 71 ? -19.679 -3.902 1.088 1.00 90.19 71 LEU A O 1
ATOM 552 N N . LEU A 1 72 ? -19.617 -2.336 2.686 1.00 90.12 72 LEU A N 1
ATOM 553 C CA . LEU A 1 72 ? -18.518 -1.564 2.101 1.00 90.12 72 LEU A CA 1
ATOM 554 C C . LEU A 1 72 ? -17.178 -2.305 2.170 1.00 90.12 72 LEU A C 1
ATOM 556 O O . LEU A 1 72 ? -16.383 -2.210 1.236 1.00 90.12 72 LEU A O 1
ATOM 560 N N . ALA A 1 73 ? -16.923 -3.075 3.230 1.00 90.31 73 ALA A N 1
ATOM 561 C CA . ALA A 1 73 ? -15.697 -3.861 3.376 1.00 90.31 73 ALA A CA 1
ATOM 562 C C . ALA A 1 73 ? -15.443 -4.854 2.213 1.00 90.31 73 ALA A C 1
ATOM 564 O O . ALA A 1 73 ? -14.375 -4.776 1.593 1.00 90.31 73 ALA A O 1
ATOM 565 N N . PRO A 1 74 ? -16.378 -5.753 1.840 1.00 92.44 74 PRO A N 1
ATOM 566 C CA . PRO A 1 74 ? -16.199 -6.648 0.701 1.00 92.44 74 PRO A CA 1
ATOM 567 C C . PRO A 1 74 ? -16.201 -5.899 -0.635 1.00 92.44 74 PRO A C 1
ATOM 569 O O . PRO A 1 74 ? -15.458 -6.291 -1.534 1.00 92.44 74 PRO A O 1
ATOM 572 N N . ALA A 1 75 ? -16.962 -4.807 -0.770 1.00 93.62 75 ALA A N 1
ATOM 573 C CA . ALA A 1 75 ? -16.938 -3.979 -1.976 1.00 93.62 75 ALA A CA 1
ATOM 574 C C . ALA A 1 75 ? -15.544 -3.371 -2.213 1.00 93.62 75 ALA A C 1
ATOM 576 O O . ALA A 1 75 ? -14.969 -3.534 -3.291 1.00 93.62 75 ALA A O 1
ATOM 577 N N . ASN A 1 76 ? -14.948 -2.770 -1.181 1.00 93.25 76 ASN A N 1
ATOM 578 C CA . ASN A 1 76 ? -13.587 -2.240 -1.234 1.00 93.25 76 ASN A CA 1
ATOM 579 C C . ASN A 1 76 ? -12.556 -3.345 -1.499 1.00 93.25 76 ASN A C 1
ATOM 581 O O . ASN A 1 76 ? -11.648 -3.154 -2.307 1.00 93.25 76 ASN A O 1
ATOM 585 N N . ALA A 1 77 ? -12.709 -4.525 -0.888 1.00 93.12 77 ALA A N 1
ATOM 586 C CA . ALA A 1 77 ? -11.831 -5.667 -1.146 1.00 93.12 77 ALA A CA 1
ATOM 587 C C . ALA A 1 77 ? -11.918 -6.159 -2.602 1.00 93.12 77 ALA A C 1
ATOM 589 O O . ALA A 1 77 ? -10.899 -6.513 -3.202 1.00 93.12 77 ALA A O 1
ATOM 590 N N . PHE A 1 78 ? -13.116 -6.162 -3.191 1.00 95.50 78 PHE A N 1
ATOM 591 C CA . PHE A 1 78 ? -13.312 -6.504 -4.596 1.00 95.50 78 PHE A CA 1
ATOM 592 C C . PHE A 1 78 ? -12.615 -5.481 -5.494 1.00 95.50 78 PHE A C 1
ATOM 594 O O . PHE A 1 78 ? -11.759 -5.867 -6.288 1.00 95.50 78 PHE A O 1
ATOM 601 N N . VAL A 1 79 ? -12.880 -4.185 -5.299 1.00 95.25 79 VAL A N 1
ATOM 602 C CA . VAL A 1 79 ? -12.228 -3.091 -6.043 1.00 95.25 79 VAL A CA 1
ATOM 603 C C . VAL A 1 79 ? -10.704 -3.174 -5.934 1.00 95.25 79 VAL A C 1
ATOM 605 O O . VAL A 1 79 ? -10.012 -3.098 -6.949 1.00 95.25 79 VAL A O 1
ATOM 608 N N . MET A 1 80 ? -10.173 -3.425 -4.735 1.00 95.19 80 MET A N 1
ATOM 609 C CA . MET A 1 80 ? -8.738 -3.593 -4.498 1.00 95.19 80 MET A CA 1
ATOM 610 C C . MET A 1 80 ? -8.147 -4.756 -5.304 1.00 95.19 80 MET A C 1
ATOM 612 O O . MET A 1 80 ? -7.065 -4.622 -5.873 1.00 95.19 80 MET A O 1
ATOM 616 N N . LYS A 1 81 ? -8.855 -5.887 -5.427 1.00 95.31 81 LYS A N 1
ATOM 617 C CA . LYS A 1 81 ? -8.403 -7.006 -6.273 1.00 95.31 81 LYS A CA 1
ATOM 618 C C . LYS A 1 81 ? -8.302 -6.613 -7.747 1.00 95.31 81 LYS A C 1
ATOM 620 O O . LYS A 1 81 ? -7.317 -6.973 -8.392 1.00 95.31 81 LYS A O 1
ATOM 625 N N . PHE A 1 82 ? -9.273 -5.868 -8.283 1.00 95.25 82 PHE A N 1
ATOM 626 C CA . PHE A 1 82 ? -9.173 -5.356 -9.657 1.00 95.25 82 PHE A CA 1
ATOM 627 C C . PHE A 1 82 ? -8.021 -4.378 -9.794 1.00 95.25 82 PHE A C 1
ATOM 629 O O . PHE A 1 82 ? -7.217 -4.516 -10.713 1.00 95.25 82 PHE A O 1
ATOM 636 N N . TYR A 1 83 ? -7.907 -3.437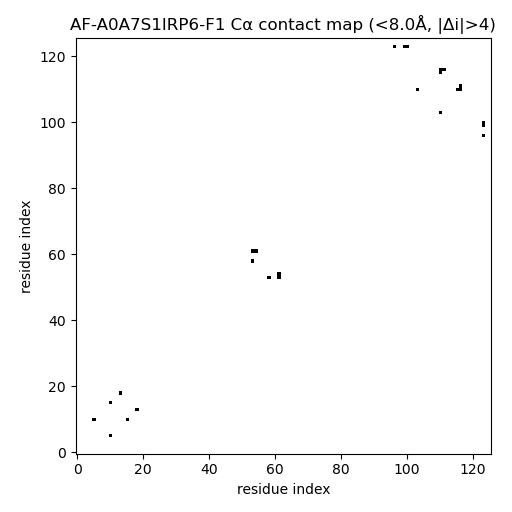 -8.861 1.00 95.75 83 TYR A N 1
ATOM 637 C CA . TYR A 1 83 ? -6.831 -2.460 -8.853 1.00 95.75 83 TYR A CA 1
ATOM 638 C C . TYR A 1 83 ? -5.456 -3.137 -8.869 1.00 95.75 83 TYR A C 1
ATOM 640 O O . TYR A 1 83 ? -4.631 -2.828 -9.724 1.00 95.75 83 TYR A O 1
ATOM 648 N N . LEU A 1 84 ? -5.230 -4.129 -8.003 1.00 95.50 84 LEU A N 1
ATOM 649 C CA . LEU A 1 84 ? -3.988 -4.904 -7.962 1.00 95.50 84 LEU A CA 1
ATOM 650 C C . LEU A 1 84 ? -3.736 -5.662 -9.269 1.00 95.50 84 LEU A C 1
ATOM 652 O O . LEU A 1 84 ? -2.610 -5.664 -9.766 1.00 95.50 84 LEU A O 1
ATOM 656 N N . LYS A 1 85 ? -4.774 -6.267 -9.860 1.00 95.94 85 LYS A N 1
ATOM 657 C CA . LYS A 1 85 ? -4.665 -6.960 -11.152 1.00 95.94 85 LYS A CA 1
ATOM 658 C C . LYS A 1 85 ? -4.226 -6.003 -12.265 1.00 95.94 85 LYS A C 1
ATOM 660 O O . LYS A 1 85 ? -3.279 -6.310 -12.986 1.00 95.94 85 LYS A O 1
ATOM 665 N N . TYR A 1 86 ? -4.873 -4.845 -12.387 1.00 95.88 86 TYR A N 1
ATOM 666 C CA . TYR A 1 86 ? -4.530 -3.839 -13.396 1.00 95.88 86 TYR A CA 1
ATOM 667 C C . TYR A 1 86 ? -3.167 -3.196 -13.138 1.00 95.88 86 TYR A C 1
ATOM 669 O O . TYR A 1 86 ? -2.387 -3.004 -14.072 1.00 95.88 86 TYR A O 1
ATOM 677 N N . SER A 1 87 ? -2.848 -2.908 -11.877 1.00 94.94 87 SER A N 1
ATOM 678 C CA . SER A 1 87 ? -1.554 -2.357 -11.478 1.00 94.94 87 SER A CA 1
ATOM 679 C C . SER A 1 87 ? -0.418 -3.310 -11.848 1.00 94.94 87 SER A C 1
ATOM 681 O O . SER A 1 87 ? 0.544 -2.894 -12.494 1.00 94.94 87 SER A O 1
ATOM 683 N N . ARG A 1 88 ? -0.576 -4.611 -11.569 1.00 95.50 88 ARG A N 1
ATOM 684 C CA . ARG A 1 88 ? 0.393 -5.641 -11.960 1.00 95.50 88 ARG A CA 1
ATOM 685 C C . ARG A 1 88 ? 0.562 -5.732 -13.475 1.00 95.50 88 ARG A C 1
ATOM 687 O O . ARG A 1 88 ? 1.689 -5.695 -13.951 1.00 95.50 88 ARG A O 1
ATOM 694 N N . GLN A 1 89 ? -0.532 -5.787 -14.236 1.00 94.88 89 GLN A N 1
ATOM 695 C CA . GLN A 1 89 ? -0.456 -5.802 -15.704 1.00 94.88 89 GLN A CA 1
ATOM 696 C C . GLN A 1 89 ? 0.261 -4.563 -16.254 1.00 94.88 89 GLN A C 1
ATOM 698 O O . GLN A 1 89 ? 1.043 -4.649 -17.200 1.00 94.88 89 GLN A O 1
ATOM 703 N N . THR A 1 90 ? 0.016 -3.404 -15.647 1.00 94.44 90 THR A N 1
ATOM 704 C CA . THR A 1 90 ? 0.676 -2.153 -16.025 1.00 94.44 90 THR A CA 1
ATOM 705 C C . THR A 1 90 ? 2.165 -2.186 -15.685 1.00 94.44 90 THR A C 1
ATOM 707 O O . THR A 1 90 ? 2.979 -1.734 -16.489 1.00 94.44 90 THR A O 1
ATOM 710 N N . MET A 1 91 ? 2.534 -2.735 -14.525 1.00 94.56 91 MET A N 1
ATOM 711 C CA . MET A 1 91 ? 3.929 -2.918 -14.121 1.00 94.56 91 MET A CA 1
ATOM 712 C C . MET A 1 91 ? 4.664 -3.848 -15.091 1.00 94.56 91 MET A C 1
ATOM 714 O O . MET A 1 91 ? 5.696 -3.459 -15.619 1.00 94.56 91 MET A O 1
ATOM 718 N N . GLU A 1 92 ? 4.073 -4.990 -15.446 1.00 95.00 92 GLU A N 1
ATOM 719 C C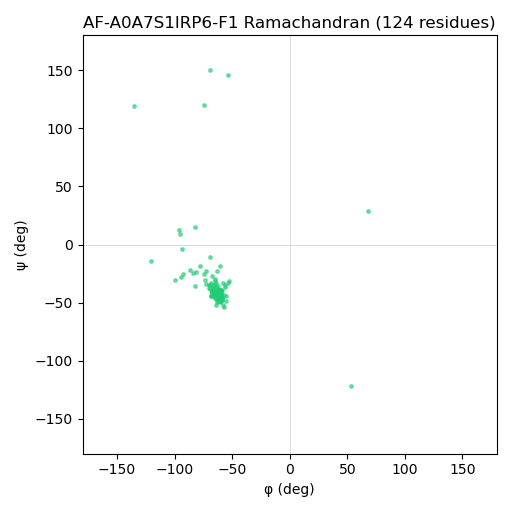A . GLU A 1 92 ? 4.659 -5.934 -16.406 1.00 95.00 92 GLU A CA 1
ATOM 720 C C . GLU A 1 92 ? 4.865 -5.307 -17.799 1.00 95.00 92 GLU A C 1
ATOM 722 O O . GLU A 1 92 ? 5.888 -5.542 -18.444 1.00 95.00 92 GLU A O 1
ATOM 727 N N . ARG A 1 93 ? 3.925 -4.477 -18.278 1.00 91.50 93 ARG A N 1
ATOM 728 C CA . ARG A 1 93 ? 4.090 -3.737 -19.545 1.00 91.50 93 ARG A CA 1
ATOM 729 C C . ARG A 1 93 ? 5.193 -2.686 -19.458 1.00 91.50 93 ARG A C 1
ATOM 731 O O . ARG A 1 93 ? 5.983 -2.559 -20.392 1.00 91.50 93 ARG A O 1
ATOM 738 N N . ARG A 1 94 ? 5.253 -1.935 -18.353 1.00 91.19 94 ARG A N 1
ATOM 739 C CA . ARG A 1 94 ? 6.318 -0.949 -18.127 1.00 91.19 94 ARG A CA 1
ATOM 740 C C . ARG A 1 94 ? 7.687 -1.617 -18.077 1.00 91.19 94 ARG A C 1
ATOM 742 O O . ARG A 1 94 ? 8.582 -1.146 -18.768 1.00 91.19 94 ARG A O 1
ATOM 749 N N . ASP A 1 95 ? 7.823 -2.733 -17.369 1.00 94.19 95 ASP A N 1
ATOM 750 C CA . ASP A 1 95 ? 9.089 -3.463 -17.257 1.00 94.19 95 ASP A CA 1
ATOM 751 C C . ASP A 1 95 ? 9.570 -3.977 -18.618 1.00 94.19 95 ASP A C 1
ATOM 753 O O . ASP A 1 95 ? 10.746 -3.836 -18.949 1.00 94.19 95 ASP A O 1
ATOM 757 N N . LYS A 1 96 ? 8.663 -4.500 -19.456 1.00 91.50 96 LYS A N 1
ATOM 758 C CA . LYS A 1 96 ? 9.000 -4.898 -20.835 1.00 91.50 96 LYS A CA 1
ATOM 759 C C . LYS A 1 96 ? 9.509 -3.721 -21.663 1.00 91.50 96 LYS A C 1
ATOM 761 O O . LYS A 1 96 ? 10.545 -3.847 -22.308 1.00 91.50 96 LYS A O 1
ATOM 766 N N . ARG A 1 97 ? 8.813 -2.578 -21.625 1.00 91.19 97 ARG A N 1
ATOM 767 C CA . ARG A 1 97 ? 9.240 -1.368 -22.348 1.00 91.19 97 ARG A CA 1
ATOM 768 C C . ARG A 1 97 ? 10.605 -0.884 -21.873 1.00 91.19 97 ARG A C 1
ATOM 770 O O . ARG A 1 97 ? 11.467 -0.618 -22.701 1.00 91.19 97 ARG A O 1
ATOM 777 N N . VAL A 1 98 ? 10.815 -0.813 -20.558 1.00 92.88 98 VAL A N 1
ATOM 778 C CA . VAL A 1 98 ? 12.100 -0.409 -19.971 1.00 92.88 98 VAL A CA 1
ATOM 779 C C . VAL A 1 98 ? 13.208 -1.362 -20.405 1.00 92.88 98 VAL A C 1
ATOM 781 O O . VAL A 1 98 ? 14.248 -0.896 -20.852 1.00 92.88 98 VAL A O 1
ATOM 784 N N . LYS A 1 99 ? 12.970 -2.677 -20.370 1.00 92.31 99 LYS A N 1
ATOM 785 C CA . LYS A 1 99 ? 13.954 -3.674 -20.799 1.00 92.31 99 LYS A CA 1
ATOM 786 C C . LYS A 1 99 ? 14.373 -3.497 -22.262 1.00 92.31 99 LYS A C 1
ATOM 788 O O . LYS A 1 99 ? 15.565 -3.463 -22.544 1.00 92.31 99 LYS A O 1
ATOM 793 N N . VAL A 1 100 ? 13.414 -3.348 -23.181 1.00 88.94 100 VAL A N 1
ATOM 794 C CA . VAL A 1 100 ? 13.718 -3.145 -24.611 1.00 88.94 100 VAL A CA 1
ATOM 795 C C . VAL A 1 100 ? 14.480 -1.837 -24.827 1.00 88.94 100 VAL A C 1
ATOM 797 O O . VAL A 1 100 ? 15.439 -1.806 -25.592 1.00 88.94 100 VAL A O 1
ATOM 800 N N . LEU A 1 101 ? 14.100 -0.763 -24.127 1.00 90.81 101 LEU A N 1
ATOM 801 C CA . LEU A 1 101 ? 14.841 0.500 -24.171 1.00 90.81 101 LEU A CA 1
ATOM 802 C C . LEU A 1 101 ? 16.288 0.324 -23.698 1.00 90.81 101 LEU A C 1
ATOM 804 O O . LEU A 1 101 ? 17.195 0.859 -24.329 1.00 90.81 101 LEU A O 1
ATOM 808 N N . THR A 1 102 ? 16.520 -0.443 -22.631 1.00 92.56 102 THR A N 1
ATOM 809 C CA . THR A 1 102 ? 17.872 -0.744 -22.145 1.00 92.56 102 THR A CA 1
ATOM 810 C C . THR A 1 102 ? 18.697 -1.490 -23.197 1.00 92.56 102 THR A C 1
ATOM 812 O O . THR A 1 102 ? 19.800 -1.050 -23.508 1.00 92.56 102 THR A O 1
ATOM 815 N N . GLU A 1 103 ? 18.147 -2.542 -23.813 1.00 89.00 103 GLU A N 1
ATOM 816 C CA . GLU A 1 103 ? 18.826 -3.309 -24.874 1.00 89.00 103 GLU A CA 1
ATOM 817 C C . GLU A 1 103 ? 19.178 -2.429 -26.093 1.00 89.00 103 GLU A C 1
ATOM 819 O O . GLU A 1 103 ? 20.270 -2.525 -26.656 1.00 89.00 103 GLU A O 1
ATOM 824 N N . VAL A 1 104 ? 18.280 -1.519 -26.487 1.00 89.12 104 VAL A N 1
ATOM 825 C CA . VAL A 1 104 ? 18.524 -0.575 -27.593 1.00 89.12 104 VAL A CA 1
ATOM 826 C C . VAL A 1 104 ? 19.622 0.431 -27.244 1.00 89.12 104 VAL A C 1
ATOM 828 O O . VAL A 1 104 ? 20.457 0.742 -28.096 1.00 89.12 104 VAL A O 1
ATOM 831 N N . LEU A 1 105 ? 19.649 0.936 -26.008 1.00 89.12 105 LEU A N 1
ATOM 832 C CA . LEU A 1 105 ? 20.676 1.877 -25.556 1.00 89.12 105 LEU A CA 1
ATOM 833 C C . LEU A 1 105 ? 22.066 1.231 -25.504 1.00 89.12 105 LEU A C 1
ATOM 835 O O . LEU A 1 105 ? 23.044 1.872 -25.890 1.00 89.12 105 LEU A O 1
ATOM 839 N N . GLU A 1 106 ? 22.156 -0.039 -25.104 1.00 91.50 106 GLU A N 1
ATOM 840 C CA . GLU A 1 106 ? 23.405 -0.809 -25.153 1.00 91.50 106 GLU A CA 1
ATOM 841 C C . GLU A 1 106 ? 23.923 -0.976 -26.598 1.00 91.50 106 GLU A C 1
ATOM 843 O O . GLU A 1 106 ? 25.128 -0.892 -26.843 1.00 91.50 106 GLU A O 1
ATOM 848 N N . GLY A 1 107 ? 23.019 -1.131 -27.575 1.00 88.38 107 GLY A N 1
ATOM 849 C CA . GLY A 1 107 ? 23.323 -1.301 -29.004 1.00 88.38 107 GLY A CA 1
ATOM 850 C C . GLY A 1 107 ? 23.262 -0.034 -29.874 1.00 88.38 107 GLY A C 1
ATOM 851 O O . GLY A 1 107 ? 23.269 -0.141 -31.104 1.00 88.38 107 GLY A O 1
ATOM 852 N N . ILE A 1 108 ? 23.201 1.165 -29.283 1.00 91.06 108 ILE A N 1
ATOM 853 C CA . ILE A 1 108 ? 22.789 2.401 -29.980 1.00 91.06 108 ILE A CA 1
ATOM 854 C C . ILE A 1 108 ? 23.641 2.764 -31.208 1.00 91.06 108 ILE A C 1
ATOM 856 O O . ILE A 1 108 ? 23.130 3.286 -32.199 1.00 91.06 108 ILE A O 1
ATOM 860 N N . LYS A 1 109 ? 24.945 2.458 -31.182 1.00 89.31 109 LYS A N 1
ATOM 861 C CA . LYS A 1 109 ? 25.858 2.741 -32.305 1.00 89.31 109 LYS A CA 1
ATOM 862 C C . LYS A 1 109 ? 25.464 1.969 -33.563 1.00 89.31 109 LYS A C 1
ATOM 864 O O . LYS A 1 109 ? 25.489 2.532 -34.651 1.00 89.31 109 LYS A O 1
ATOM 869 N N . THR A 1 110 ? 25.064 0.712 -33.403 1.00 87.94 110 THR A N 1
ATOM 870 C CA . THR A 1 110 ? 24.623 -0.160 -34.495 1.00 87.94 110 THR A CA 1
ATOM 871 C C . THR A 1 110 ? 23.293 0.322 -35.062 1.00 87.94 110 THR A C 1
ATOM 873 O O . THR A 1 110 ? 23.155 0.455 -36.274 1.00 87.94 110 THR A O 1
ATOM 876 N N . 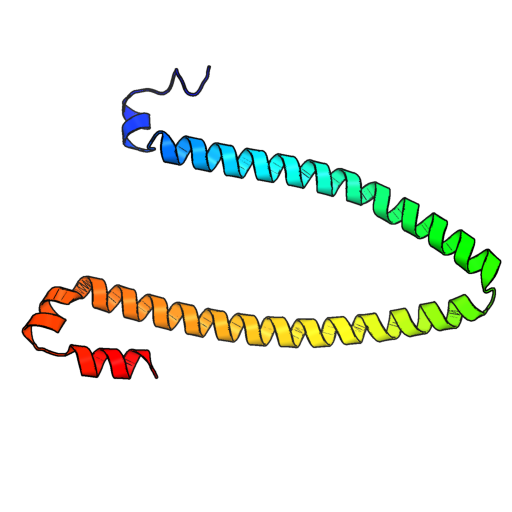VAL A 1 111 ? 22.343 0.679 -34.191 1.00 87.25 111 VAL A N 1
ATOM 877 C CA . VAL A 1 111 ? 21.037 1.229 -34.598 1.00 87.25 111 VAL A CA 1
ATOM 878 C C . VAL A 1 111 ? 21.212 2.486 -35.452 1.00 87.25 111 VAL A C 1
ATOM 880 O O . VAL A 1 111 ? 20.578 2.612 -36.498 1.00 87.25 111 VAL A O 1
ATOM 883 N N . LYS A 1 112 ? 22.126 3.376 -35.051 1.00 89.00 112 LYS A N 1
ATOM 884 C CA . LYS A 1 112 ? 22.414 4.618 -35.775 1.00 89.00 112 LYS A CA 1
ATOM 885 C C . LYS A 1 112 ? 23.185 4.398 -37.077 1.00 89.00 112 LYS A C 1
ATOM 887 O O . LYS A 1 112 ? 22.954 5.111 -38.045 1.00 89.00 112 LYS A O 1
ATOM 892 N N . TYR A 1 113 ? 24.069 3.402 -37.117 1.00 89.38 113 TYR A N 1
ATOM 893 C CA . TYR A 1 113 ? 24.823 3.039 -38.319 1.00 89.38 113 TYR A CA 1
ATOM 894 C C . TYR A 1 113 ? 23.924 2.470 -39.426 1.00 89.38 113 TYR A C 1
ATOM 896 O O . TYR A 1 113 ? 24.115 2.788 -40.596 1.00 89.38 113 TYR A O 1
ATOM 904 N N . PHE A 1 114 ? 22.924 1.664 -39.058 1.00 86.75 114 PHE A N 1
ATOM 905 C CA . PHE A 1 114 ? 21.983 1.050 -40.002 1.00 86.75 114 PHE A CA 1
ATOM 906 C C . PHE A 1 114 ? 20.686 1.850 -40.214 1.00 86.75 114 PHE A C 1
ATOM 908 O O . PHE A 1 114 ? 19.866 1.462 -41.042 1.00 86.75 114 PHE A O 1
ATOM 915 N N . GLY A 1 115 ? 20.486 2.959 -39.491 1.00 87.25 115 GLY A N 1
ATOM 916 C CA . GLY A 1 115 ? 19.298 3.809 -39.625 1.00 87.25 115 GLY A CA 1
ATOM 917 C C . GLY A 1 115 ? 17.993 3.155 -39.150 1.00 87.25 115 GLY A C 1
ATOM 918 O O . GLY A 1 115 ? 16.926 3.472 -39.664 1.00 87.25 115 GLY A O 1
ATOM 919 N N . TRP A 1 116 ? 18.046 2.238 -38.178 1.00 90.50 116 TRP A N 1
ATOM 920 C CA . TRP A 1 116 ? 16.877 1.474 -37.696 1.00 90.50 116 TRP A CA 1
ATOM 921 C C . TRP A 1 116 ? 16.001 2.210 -36.666 1.00 90.50 116 TRP A C 1
ATOM 923 O O . TRP A 1 116 ? 15.181 1.587 -35.993 1.00 90.50 116 TRP A O 1
ATOM 933 N N . GLU A 1 117 ? 16.157 3.526 -36.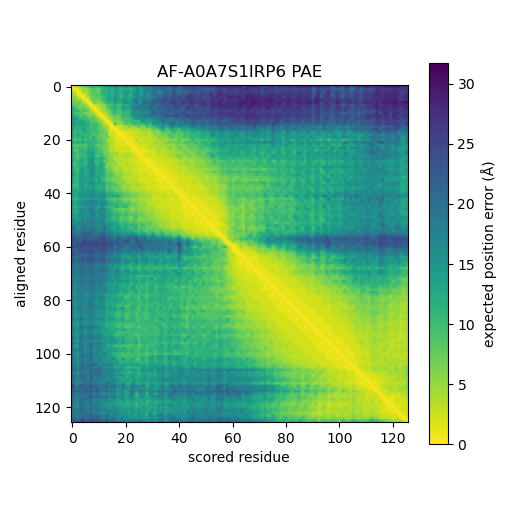521 1.00 87.00 117 GLU A N 1
ATOM 934 C CA . GLU A 1 117 ? 15.488 4.319 -35.480 1.00 87.00 117 GLU A CA 1
ATOM 935 C C . GLU A 1 117 ? 13.954 4.218 -35.573 1.00 87.00 117 GLU A C 1
ATOM 937 O O . GLU A 1 117 ? 13.300 3.894 -34.580 1.00 87.00 117 GLU A O 1
ATOM 942 N N . GLU A 1 118 ? 13.380 4.372 -36.772 1.00 86.25 118 GLU A N 1
ATOM 943 C CA . GLU A 1 118 ? 11.924 4.278 -36.967 1.00 86.25 118 GLU A CA 1
ATOM 944 C C . GLU A 1 118 ? 11.374 2.868 -36.707 1.00 86.25 118 GLU A C 1
ATOM 946 O O . GLU A 1 118 ? 10.308 2.709 -36.111 1.00 86.25 118 GLU A O 1
ATOM 951 N N . GLN A 1 119 ? 12.122 1.828 -37.090 1.00 83.88 119 GLN A N 1
ATOM 952 C CA . GLN A 1 119 ? 11.716 0.431 -36.897 1.00 83.88 119 GLN A CA 1
ATOM 953 C C . GLN A 1 119 ? 11.690 0.053 -35.409 1.00 83.88 119 GLN A C 1
ATOM 955 O O . GLN A 1 119 ? 10.769 -0.621 -34.944 1.00 83.88 119 GLN A O 1
ATOM 960 N N . MET A 1 120 ? 12.672 0.526 -34.638 1.00 84.38 120 MET A N 1
ATOM 961 C CA . MET A 1 120 ? 12.714 0.334 -33.185 1.00 84.38 120 MET A CA 1
ATOM 962 C C . MET A 1 120 ? 11.639 1.152 -32.470 1.00 84.38 120 MET A C 1
ATOM 964 O O . MET A 1 120 ? 11.042 0.667 -31.509 1.00 84.38 120 MET A O 1
ATOM 968 N N . GLN A 1 121 ? 11.365 2.369 -32.940 1.00 85.06 121 GLN A N 1
ATOM 969 C CA . GLN A 1 121 ? 10.323 3.215 -32.371 1.00 85.06 121 GLN A CA 1
ATOM 970 C C . GLN A 1 121 ? 8.928 2.609 -32.574 1.00 85.06 121 GLN A C 1
ATOM 972 O O . GLN A 1 121 ? 8.131 2.613 -31.636 1.00 85.06 121 GLN A O 1
ATOM 977 N N . ALA A 1 122 ? 8.656 2.021 -33.744 1.00 86.12 122 ALA A N 1
ATOM 978 C CA . ALA A 1 122 ? 7.434 1.252 -33.978 1.00 86.12 122 ALA A CA 1
ATOM 979 C C . ALA A 1 122 ? 7.320 0.076 -32.989 1.00 86.12 122 ALA A C 1
ATOM 981 O O . ALA A 1 122 ? 6.325 -0.044 -32.280 1.00 86.12 122 ALA A O 1
ATOM 982 N N . LYS A 1 123 ? 8.400 -0.699 -32.823 1.00 84.06 123 LYS A N 1
ATOM 983 C CA . LYS A 1 123 ? 8.459 -1.855 -31.909 1.00 84.06 123 LYS A CA 1
ATOM 984 C C . LYS A 1 123 ? 8.286 -1.510 -30.418 1.00 84.06 123 LYS A C 1
ATOM 986 O O . LYS A 1 123 ? 7.948 -2.385 -29.630 1.00 84.06 123 LYS A O 1
ATOM 991 N N . LEU A 1 124 ? 8.558 -0.268 -30.010 1.00 84.25 124 LEU A N 1
ATOM 992 C CA . LEU A 1 124 ? 8.360 0.226 -28.637 1.00 84.25 124 LEU A CA 1
ATOM 993 C C . LEU A 1 124 ? 6.938 0.751 -28.379 1.00 84.25 124 LEU A C 1
ATOM 995 O O . LEU A 1 124 ? 6.534 0.907 -27.215 1.00 84.25 124 LEU A O 1
ATOM 999 N N . MET A 1 125 ? 6.220 1.122 -29.443 1.00 79.69 125 MET A N 1
ATOM 1000 C CA . MET A 1 125 ? 4.839 1.603 -29.376 1.00 79.69 125 MET A CA 1
ATOM 1001 C C . MET A 1 125 ? 3.813 0.465 -29.355 1.00 79.69 125 MET A C 1
ATOM 1003 O O . MET A 1 125 ? 2.744 0.671 -28.779 1.00 79.69 125 MET A O 1
ATOM 1007 N N . ASP A 1 126 ? 4.176 -0.702 -29.888 1.00 66.94 126 ASP A N 1
ATOM 1008 C CA . ASP A 1 126 ? 3.462 -1.977 -29.721 1.00 66.94 126 ASP A CA 1
ATOM 1009 C C . ASP A 1 126 ? 3.603 -2.562 -28.295 1.00 66.94 126 ASP A C 1
ATOM 1011 O O . ASP A 1 126 ? 2.618 -3.154 -27.788 1.00 66.94 126 ASP A O 1
#

Sequence (126 aa):
SKVLSLSQASRVQYSDGQILNLMQVDSNRLAQSVQILNDVWSIPLIFCICLYFLYQQLGLACFAAVGAMLLLAPANAFVMKFYLKYSRQTMERRDKRVKVLTEVLEGIKTVKYFGWEEQMQAKLMD

Radius of gyration: 27.24 Å; Cα contacts (8 Å, |Δi|>4): 13; chains: 1; bounding box: 70×20×63 Å

InterPro domains:
  IPR011527 ABC transporter type 1, transmembrane domain [PF00664] (3-123)
  IPR011527 ABC transporter type 1, transmembrane domain [PS50929] (1-126)
  IPR036640 ABC transporter type 1, transmembrane domain superfamily [G3DSA:1.20.1560.10] (1-126)
  IPR036640 ABC transporter type 1, transmembrane domain superfamily [SSF90123] (2-124)
  IPR050173 ATP-binding cassette transporter C-like [PTHR24223] (2-124)